Protein AF-A0A9E6F494-F1 (afdb_monomer)

Solvent-accessible surface area (backbone atoms only — not comparable to full-atom values): 5491 Å² total; per-residue (Å²): 134,81,89,48,61,87,40,67,66,55,34,50,54,52,50,54,51,50,51,52,52,50,55,49,38,74,76,32,82,58,44,85,80,69,52,64,84,35,97,68,66,40,64,48,36,38,77,72,72,45,84,55,71,92,74,46,84,74,53,94,82,34,56,61,57,54,51,52,53,49,53,49,52,30,58,78,65,72,52,81,82,77,77,76,76,84,128

Foldseek 3Di:
DPLCCVPVVLVVVVVVLVVLQVVQCVVPVCQLVPFDQDPQNAPCCRRRVDDDVVNPPDDPPRSVVVVVVVVVVCVVVVHDDPPDPDD

Radius of gyration: 16.82 Å; Cα contacts (8 Å, |Δi|>4): 49; chains: 1; bounding box: 49×23×42 Å

Sequence (87 aa):
MSWGIEDSKKRKDILDLMDIGVRKTMANPNYVNEVQKSTNGCWMDQIYGLMRCDICDLSHQCPVREEEEWQAWLKENNMVVEKKKAE

Secondary structure (DSSP, 8-state):
---STTSHHHHHHHHHHHHHHHHHHHH-TTHHHHPPPPTT--HHHHHHSS--TTTS---TT-HHHHHHHHHHHHHHTT---------

pLDDT: mean 80.03, std 11.93, range [45.16, 92.5]

Mean predicted aligned error: 8.64 Å

Structure (mmCIF, N/CA/C/O backbone):
data_AF-A0A9E6F494-F1
#
_entry.id   AF-A0A9E6F494-F1
#
loop_
_atom_site.group_PDB
_atom_site.id
_atom_site.type_symbol
_atom_site.label_atom_id
_atom_site.label_alt_id
_atom_site.label_comp_id
_atom_site.label_asym_id
_atom_site.label_entity_id
_atom_site.label_seq_id
_atom_site.pdbx_PDB_ins_code
_atom_site.Cartn_x
_atom_site.Cartn_y
_atom_site.Cartn_z
_atom_site.occupancy
_atom_site.B_iso_or_equiv
_atom_site.auth_seq_id
_atom_site.auth_comp_id
_atom_site.auth_asym_id
_atom_site.auth_atom_id
_atom_site.pdbx_PDB_model_num
ATOM 1 N N . MET A 1 1 ? 13.379 12.303 9.907 1.00 47.59 1 MET A N 1
ATOM 2 C CA . MET A 1 1 ? 12.761 10.980 10.126 1.00 47.59 1 MET A CA 1
ATOM 3 C C . MET A 1 1 ? 13.662 9.932 9.494 1.00 47.59 1 MET A C 1
ATOM 5 O O . MET A 1 1 ? 13.964 10.057 8.314 1.00 47.59 1 MET A O 1
ATOM 9 N N . SER A 1 2 ? 14.174 8.984 10.284 1.00 49.94 2 SER A N 1
ATOM 10 C CA . SER A 1 2 ? 14.887 7.809 9.762 1.00 49.94 2 SER A CA 1
ATOM 11 C C . SER A 1 2 ? 13.823 6.854 9.226 1.00 49.94 2 SER A C 1
ATOM 13 O O . SER A 1 2 ? 12.900 6.511 9.957 1.00 49.94 2 SER A O 1
ATOM 15 N N . TRP A 1 3 ? 13.931 6.433 7.965 1.00 58.06 3 TRP A N 1
ATOM 16 C CA . TRP A 1 3 ? 13.015 5.480 7.314 1.00 58.06 3 TRP A CA 1
ATOM 17 C C . TRP A 1 3 ? 13.055 4.069 7.943 1.00 58.06 3 TRP A C 1
ATOM 19 O O . TRP A 1 3 ? 12.588 3.101 7.352 1.00 58.06 3 TRP A O 1
ATOM 29 N N . GLY A 1 4 ? 13.678 3.909 9.116 1.00 64.00 4 GLY A N 1
ATOM 30 C CA . GLY A 1 4 ? 13.866 2.617 9.767 1.00 64.00 4 GLY A CA 1
ATOM 31 C C . GLY A 1 4 ? 14.797 1.683 8.993 1.00 64.00 4 GLY A C 1
ATOM 32 O O . GLY A 1 4 ? 14.836 0.500 9.296 1.00 64.00 4 GLY A O 1
ATOM 33 N N . ILE A 1 5 ? 15.562 2.194 8.020 1.00 65.38 5 ILE A N 1
ATOM 34 C CA . ILE A 1 5 ? 16.519 1.42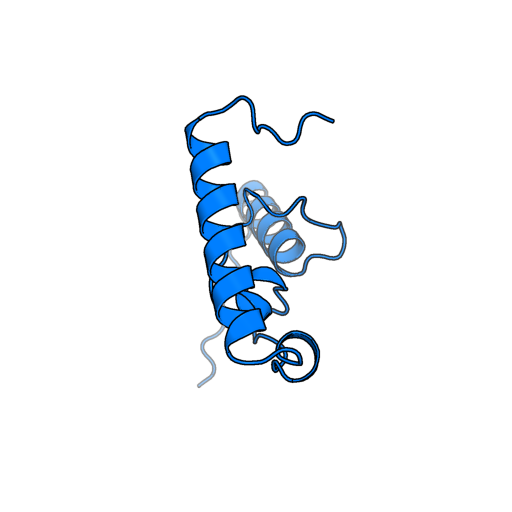9 7.194 1.00 65.38 5 ILE A CA 1
ATOM 35 C C . ILE A 1 5 ? 17.658 0.830 8.045 1.00 65.38 5 ILE A C 1
ATOM 37 O O . ILE A 1 5 ? 18.370 -0.083 7.619 1.00 65.38 5 ILE A O 1
ATOM 41 N N . GLU A 1 6 ? 17.848 1.339 9.259 1.00 78.19 6 GLU A N 1
ATOM 42 C CA . GLU A 1 6 ? 18.761 0.785 10.262 1.00 78.19 6 GLU A CA 1
ATOM 43 C C . GLU A 1 6 ? 18.302 -0.592 10.773 1.00 78.19 6 GLU A C 1
ATOM 45 O O . GLU A 1 6 ? 19.141 -1.419 11.124 1.00 78.19 6 GLU A O 1
ATOM 50 N N . ASP A 1 7 ? 16.999 -0.884 10.729 1.00 83.06 7 ASP A N 1
ATOM 51 C CA . ASP A 1 7 ? 16.454 -2.217 10.979 1.00 83.06 7 ASP A CA 1
ATOM 52 C C . ASP A 1 7 ? 16.690 -3.108 9.747 1.00 83.06 7 ASP A C 1
ATOM 54 O O . ASP A 1 7 ? 16.237 -2.824 8.632 1.00 83.06 7 ASP A O 1
ATOM 58 N N . SER A 1 8 ? 17.423 -4.205 9.947 1.00 82.62 8 SER A N 1
ATOM 59 C CA . SER A 1 8 ? 17.821 -5.126 8.880 1.00 82.62 8 SER A CA 1
ATOM 60 C C . SER A 1 8 ? 16.634 -5.809 8.201 1.00 82.62 8 SER A C 1
ATOM 62 O O . SER A 1 8 ? 16.681 -6.054 6.992 1.00 82.62 8 SER A O 1
ATOM 64 N N . LYS A 1 9 ? 15.553 -6.076 8.941 1.00 83.12 9 LYS A N 1
ATOM 65 C CA . LYS A 1 9 ? 14.329 -6.661 8.398 1.00 83.12 9 LYS A CA 1
ATOM 66 C C . LYS A 1 9 ? 13.591 -5.636 7.546 1.00 83.12 9 LYS A C 1
ATOM 68 O O . LYS A 1 9 ? 13.299 -5.926 6.388 1.00 83.12 9 LYS A O 1
ATOM 73 N N . LYS A 1 10 ? 13.379 -4.422 8.067 1.00 79.62 10 LYS A N 1
ATOM 74 C CA . LYS A 1 10 ? 12.722 -3.342 7.306 1.00 79.62 10 LYS A CA 1
ATOM 75 C C . LYS A 1 10 ? 13.486 -2.994 6.037 1.00 79.62 10 LYS A C 1
ATOM 77 O O . LYS A 1 10 ? 12.883 -2.815 4.984 1.00 79.62 10 LYS A O 1
ATOM 82 N N . ARG A 1 11 ? 14.818 -2.957 6.107 1.00 83.50 11 ARG A N 1
ATOM 83 C CA . ARG A 1 11 ? 15.668 -2.753 4.931 1.00 83.50 11 ARG A CA 1
ATOM 84 C C . ARG A 1 11 ? 15.429 -3.821 3.869 1.00 83.50 11 ARG A C 1
ATOM 86 O O . ARG A 1 11 ? 15.278 -3.471 2.703 1.00 83.50 11 ARG A O 1
ATOM 93 N N . LYS A 1 12 ? 15.412 -5.099 4.256 1.00 85.75 12 LYS A N 1
ATOM 94 C CA . LYS A 1 12 ? 15.163 -6.198 3.317 1.00 85.75 12 LYS A CA 1
ATOM 95 C C . LYS A 1 12 ? 13.792 -6.056 2.660 1.00 85.75 12 LYS A C 1
ATOM 97 O O . LYS A 1 12 ? 13.700 -6.116 1.443 1.00 85.75 12 LYS A O 1
ATOM 102 N N . ASP A 1 13 ? 12.764 -5.789 3.456 1.00 84.06 13 ASP A N 1
ATOM 103 C CA . ASP A 1 13 ? 11.406 -5.628 2.945 1.00 84.06 13 ASP A CA 1
ATOM 104 C C . ASP A 1 13 ? 11.279 -4.453 1.957 1.00 84.06 13 ASP A C 1
ATOM 106 O O . ASP A 1 13 ? 10.612 -4.571 0.931 1.00 84.06 13 ASP A O 1
ATOM 110 N N . ILE A 1 14 ? 11.950 -3.326 2.227 1.00 83.25 14 ILE A N 1
ATOM 111 C CA . ILE A 1 14 ? 12.000 -2.182 1.304 1.00 83.25 14 ILE A CA 1
ATOM 112 C C . ILE A 1 14 ? 12.713 -2.565 0.001 1.00 83.25 14 ILE A C 1
ATOM 114 O O . ILE A 1 14 ? 12.236 -2.217 -1.078 1.00 83.25 14 ILE A O 1
ATOM 118 N N . LEU A 1 15 ? 13.833 -3.289 0.078 1.00 87.12 15 LEU A N 1
ATOM 119 C CA . LEU A 1 15 ? 14.560 -3.746 -1.111 1.00 87.12 15 LEU A CA 1
ATOM 120 C C . LEU A 1 15 ? 13.716 -4.701 -1.962 1.00 87.12 15 LEU A C 1
ATOM 122 O O . LEU A 1 15 ? 13.702 -4.566 -3.184 1.00 87.12 15 LEU A O 1
ATOM 126 N N . ASP A 1 16 ? 12.965 -5.602 -1.329 1.00 88.19 16 ASP A N 1
ATOM 127 C CA . ASP A 1 16 ? 12.055 -6.513 -2.024 1.00 88.19 16 ASP A CA 1
ATOM 128 C C . ASP A 1 16 ? 10.936 -5.732 -2.745 1.00 88.19 16 ASP A C 1
ATOM 130 O O . ASP A 1 16 ? 10.614 -6.024 -3.899 1.00 88.19 16 ASP A O 1
ATOM 134 N N . LEU A 1 17 ? 10.383 -4.681 -2.122 1.00 86.12 17 LEU A N 1
ATOM 135 C CA . LEU A 1 17 ? 9.407 -3.790 -2.769 1.00 86.12 17 LEU A CA 1
ATOM 136 C C . LEU A 1 17 ? 10.002 -3.032 -3.961 1.00 86.12 17 LEU A C 1
ATOM 138 O O . LEU A 1 17 ? 9.358 -2.927 -5.008 1.00 86.12 17 LEU A O 1
ATOM 142 N N . MET A 1 18 ? 11.228 -2.521 -3.818 1.00 85.88 18 MET A N 1
ATOM 143 C CA . MET A 1 18 ? 11.935 -1.846 -4.909 1.00 85.88 18 MET A CA 1
ATOM 144 C C . MET A 1 18 ? 12.147 -2.791 -6.093 1.00 85.88 18 MET A C 1
ATOM 146 O O . MET A 1 18 ? 11.883 -2.404 -7.230 1.00 85.88 18 MET A O 1
ATOM 150 N N . ASP A 1 19 ? 12.555 -4.035 -5.841 1.00 90.62 19 ASP A N 1
ATOM 151 C CA . ASP A 1 19 ? 12.753 -5.039 -6.887 1.00 90.62 19 ASP A CA 1
ATOM 152 C C . ASP A 1 19 ? 11.446 -5.368 -7.632 1.00 90.62 19 ASP A C 1
ATOM 154 O O . ASP A 1 19 ? 11.422 -5.435 -8.864 1.00 90.62 19 ASP A O 1
ATOM 158 N N . ILE A 1 20 ? 10.321 -5.486 -6.916 1.00 89.81 20 ILE A N 1
ATOM 159 C CA . ILE A 1 20 ? 8.999 -5.662 -7.543 1.00 89.81 20 ILE A CA 1
ATOM 160 C C . ILE A 1 20 ? 8.655 -4.454 -8.429 1.00 89.81 20 ILE A C 1
ATOM 162 O O . ILE A 1 20 ? 8.193 -4.631 -9.561 1.00 89.81 20 ILE A O 1
ATOM 166 N N . GLY A 1 21 ? 8.890 -3.233 -7.940 1.00 86.12 21 GLY A N 1
ATOM 167 C CA . GLY A 1 21 ? 8.638 -1.997 -8.686 1.00 86.12 21 GLY A CA 1
ATOM 168 C C . GLY A 1 21 ? 9.472 -1.890 -9.964 1.00 86.12 21 GLY A C 1
ATOM 169 O O . GLY A 1 21 ? 8.943 -1.541 -11.024 1.00 86.12 21 GLY A O 1
ATOM 170 N N . VAL A 1 22 ? 10.753 -2.264 -9.888 1.00 89.94 22 VAL A N 1
ATOM 171 C CA . VAL A 1 22 ? 11.657 -2.324 -11.045 1.00 89.94 22 VAL A CA 1
ATOM 172 C C . VAL A 1 22 ? 11.158 -3.352 -12.052 1.00 89.94 22 VAL A C 1
ATOM 174 O O . VAL A 1 22 ? 10.993 -3.013 -13.222 1.00 89.94 22 VAL A O 1
ATOM 177 N N . ARG A 1 23 ? 10.830 -4.575 -11.617 1.00 91.56 23 ARG A N 1
ATOM 178 C CA . ARG A 1 23 ? 10.314 -5.623 -12.512 1.00 91.56 23 ARG A CA 1
ATOM 179 C C . ARG A 1 23 ? 9.040 -5.196 -13.242 1.00 91.56 23 ARG A C 1
ATOM 181 O O . ARG A 1 23 ? 8.933 -5.411 -14.448 1.00 91.56 23 ARG A O 1
ATOM 188 N N . LYS A 1 24 ? 8.097 -4.554 -12.544 1.00 89.00 24 LYS A N 1
ATOM 189 C CA . LYS A 1 24 ? 6.847 -4.056 -13.145 1.00 89.00 24 LYS A CA 1
ATOM 190 C C . LYS A 1 24 ? 7.099 -2.936 -14.156 1.00 89.00 24 LYS A C 1
ATOM 192 O O . LYS A 1 24 ? 6.575 -3.002 -15.263 1.00 89.00 24 LYS A O 1
ATOM 197 N N . THR A 1 25 ? 7.946 -1.967 -13.813 1.00 87.50 25 THR A N 1
ATO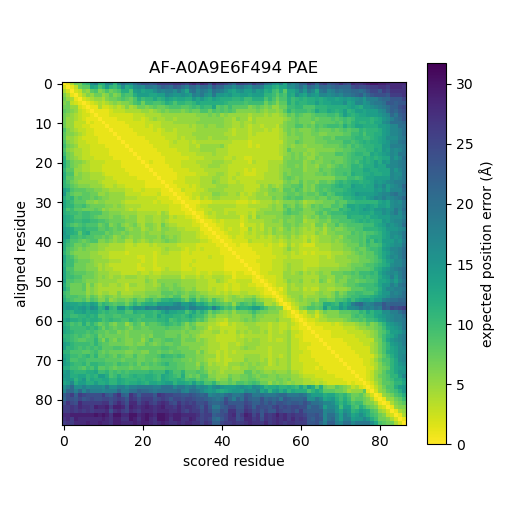M 198 C CA . THR A 1 25 ? 8.287 -0.843 -14.705 1.00 87.50 25 THR A CA 1
ATOM 199 C C . THR A 1 25 ? 9.097 -1.294 -15.923 1.00 87.50 25 THR A C 1
ATOM 201 O O . THR A 1 25 ? 8.886 -0.794 -17.023 1.00 87.50 25 THR A O 1
ATOM 204 N N . MET A 1 26 ? 10.000 -2.267 -15.766 1.00 91.06 26 MET A N 1
ATOM 205 C CA . MET A 1 26 ? 10.750 -2.842 -16.890 1.00 91.06 26 MET 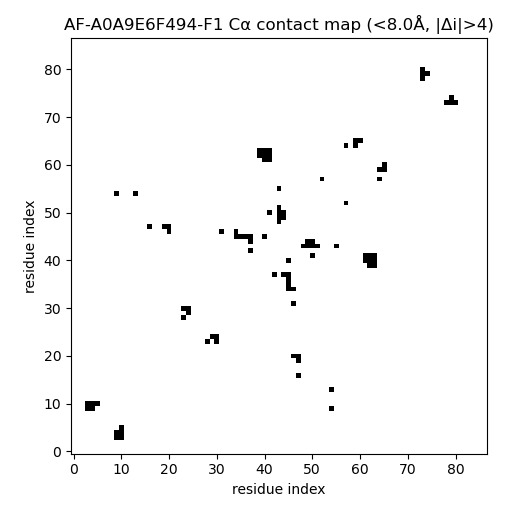A CA 1
ATOM 206 C C . MET A 1 26 ? 9.844 -3.611 -17.856 1.00 91.06 26 MET A C 1
ATOM 208 O O . MET A 1 26 ? 10.055 -3.550 -19.063 1.00 91.06 26 MET A O 1
ATOM 212 N N . ALA A 1 27 ? 8.845 -4.331 -17.337 1.00 92.50 27 ALA A N 1
ATOM 213 C CA . ALA A 1 27 ? 7.871 -5.036 -18.166 1.00 92.50 27 ALA A CA 1
ATOM 214 C C . ALA A 1 27 ? 6.903 -4.072 -18.873 1.00 92.50 27 ALA A C 1
ATOM 216 O O . ALA A 1 27 ? 6.501 -4.326 -20.006 1.00 92.50 27 ALA A O 1
ATOM 217 N N . ASN A 1 28 ? 6.536 -2.970 -18.213 1.00 91.38 28 ASN A N 1
ATOM 218 C CA . ASN A 1 28 ? 5.695 -1.920 -18.771 1.00 91.38 28 ASN A CA 1
ATOM 219 C C . ASN A 1 28 ? 6.064 -0.548 -18.164 1.00 91.38 28 ASN A C 1
ATOM 221 O O . ASN A 1 28 ? 5.680 -0.260 -17.026 1.00 91.38 28 ASN A O 1
ATOM 225 N N . PRO A 1 29 ? 6.738 0.337 -18.921 1.00 90.12 29 PRO A N 1
ATOM 226 C CA . PRO A 1 29 ? 7.106 1.670 -18.441 1.00 90.12 29 PRO A CA 1
ATOM 227 C C . PRO A 1 29 ? 5.912 2.551 -18.042 1.00 90.12 29 PRO A C 1
ATOM 229 O O . PRO A 1 29 ? 6.067 3.456 -17.226 1.00 90.12 29 PRO A O 1
ATOM 232 N N . ASN A 1 30 ? 4.719 2.276 -18.578 1.00 89.88 30 ASN A N 1
ATOM 233 C CA . ASN A 1 30 ? 3.487 3.012 -18.288 1.00 89.88 30 ASN A CA 1
ATOM 234 C C . ASN A 1 30 ? 2.629 2.355 -17.198 1.00 89.88 30 ASN A C 1
ATOM 236 O O . ASN A 1 30 ? 1.520 2.821 -16.938 1.00 89.88 30 ASN A O 1
ATOM 240 N N . TYR A 1 31 ? 3.129 1.310 -16.531 1.00 88.75 31 TYR A N 1
ATOM 241 C CA . TYR A 1 31 ? 2.367 0.488 -15.587 1.00 88.75 31 TYR A CA 1
ATOM 242 C C . TYR A 1 31 ? 1.564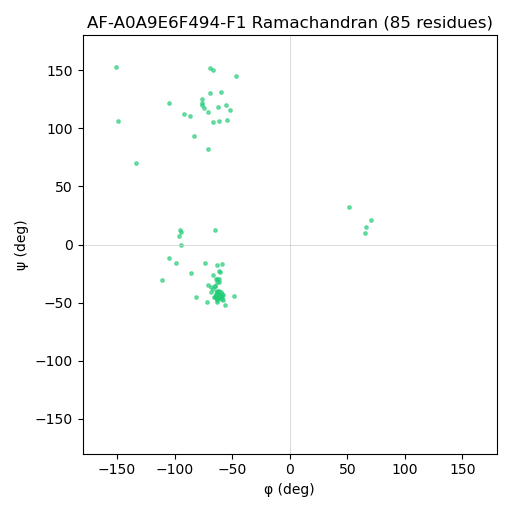 1.302 -14.558 1.00 88.75 31 TYR A C 1
ATOM 244 O O . TYR A 1 31 ? 0.389 1.030 -14.326 1.00 88.75 31 TYR A O 1
ATOM 252 N N . VAL A 1 32 ? 2.172 2.339 -13.974 1.00 84.19 32 VAL A N 1
ATOM 253 C CA . VAL A 1 32 ? 1.538 3.189 -12.948 1.00 84.19 32 VAL A CA 1
ATOM 254 C C . VAL A 1 32 ? 0.311 3.944 -13.478 1.00 84.19 32 VAL A C 1
ATOM 256 O O . VAL A 1 32 ? -0.618 4.201 -12.717 1.00 84.19 32 VAL A O 1
ATOM 259 N N . ASN A 1 33 ? 0.282 4.279 -14.770 1.00 86.06 33 ASN A N 1
ATOM 260 C CA . ASN A 1 33 ? -0.822 5.016 -15.391 1.00 86.06 33 ASN A CA 1
ATOM 261 C C . ASN A 1 33 ? -1.965 4.098 -15.842 1.00 86.06 33 ASN A C 1
ATOM 263 O O . ASN A 1 33 ? -3.098 4.548 -15.988 1.00 86.06 33 ASN A O 1
ATOM 267 N N . GLU A 1 34 ? -1.662 2.826 -16.092 1.00 88.88 34 GLU A N 1
ATOM 268 C CA . GLU A 1 34 ? -2.600 1.853 -16.661 1.00 88.88 34 GLU A CA 1
ATOM 269 C C . GLU A 1 34 ? -3.247 0.964 -15.596 1.00 88.88 34 GLU A C 1
ATOM 271 O O . GLU A 1 34 ? -4.256 0.304 -15.853 1.00 88.88 34 GLU A O 1
ATOM 276 N N . VAL A 1 35 ? -2.672 0.932 -14.394 1.00 87.25 35 VAL A N 1
ATOM 277 C CA . VAL A 1 35 ?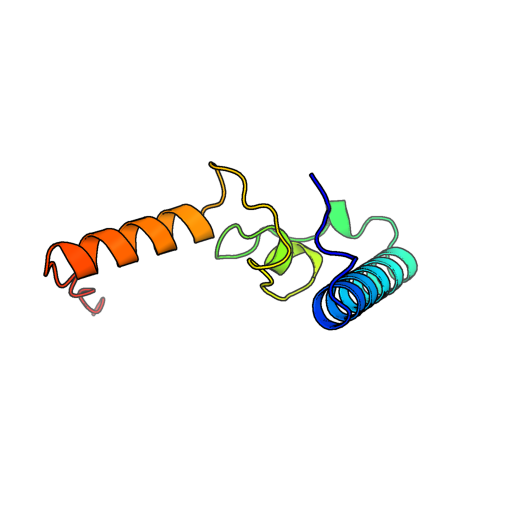 -3.171 0.080 -13.326 1.00 87.25 35 VAL A CA 1
ATOM 278 C C . VAL A 1 35 ? -4.530 0.561 -12.816 1.00 87.25 35 VAL A C 1
ATOM 280 O O . VAL A 1 35 ? -4.746 1.737 -12.512 1.00 87.25 35 VAL A O 1
ATOM 283 N N . GLN A 1 36 ? -5.473 -0.376 -12.729 1.00 87.94 36 GLN A N 1
ATOM 284 C CA . GLN A 1 36 ? -6.822 -0.101 -12.249 1.00 87.94 36 GLN A CA 1
ATOM 285 C C . GLN A 1 36 ? -6.822 0.211 -10.754 1.00 87.94 36 GLN A C 1
ATOM 287 O O . GLN A 1 36 ? -5.982 -0.279 -10.001 1.00 87.94 36 GLN A O 1
ATOM 292 N N . LYS A 1 37 ? -7.802 1.006 -10.315 1.00 86.50 37 LYS A N 1
ATOM 293 C CA . LYS A 1 37 ? -7.997 1.286 -8.890 1.00 86.50 37 LYS A CA 1
ATOM 294 C C . LYS A 1 37 ? -8.261 -0.014 -8.132 1.00 86.50 37 LYS A C 1
ATOM 296 O O . LYS A 1 37 ? -9.115 -0.798 -8.543 1.00 86.50 37 LYS A O 1
ATOM 301 N N . SER A 1 38 ? -7.553 -0.216 -7.026 1.00 86.75 38 SER A N 1
ATOM 302 C CA . SER A 1 38 ? -7.798 -1.344 -6.128 1.00 86.75 38 SER A CA 1
ATOM 303 C C . SER A 1 38 ? -9.164 -1.216 -5.449 1.00 86.75 38 SER A C 1
ATOM 305 O O . SER A 1 38 ? -9.656 -0.115 -5.191 1.00 86.75 38 SER A O 1
ATOM 307 N N . THR A 1 39 ? -9.780 -2.352 -5.123 1.00 85.56 39 THR A N 1
ATOM 308 C CA . THR A 1 39 ? -11.108 -2.417 -4.486 1.00 85.56 39 THR A CA 1
ATOM 309 C C . THR A 1 39 ? -11.141 -1.735 -3.115 1.00 85.56 39 THR A C 1
ATOM 311 O O . THR A 1 39 ? -12.170 -1.208 -2.707 1.00 85.56 39 THR A O 1
ATOM 314 N N . ASN A 1 40 ? -10.012 -1.733 -2.405 1.00 84.56 40 ASN A N 1
ATOM 315 C CA . ASN A 1 40 ? -9.831 -1.105 -1.093 1.00 84.56 40 ASN A CA 1
ATOM 316 C C . ASN A 1 40 ? -9.264 0.328 -1.182 1.00 84.56 40 ASN A C 1
ATOM 318 O O . ASN A 1 40 ? -9.015 0.945 -0.150 1.00 84.56 40 ASN A O 1
ATOM 322 N N . GLY A 1 41 ? -8.998 0.849 -2.387 1.00 83.19 41 GLY A N 1
ATOM 323 C CA . GLY A 1 41 ? -8.356 2.152 -2.588 1.00 83.19 41 GLY A CA 1
ATOM 324 C C . GLY A 1 41 ? -6.908 2.238 -2.081 1.00 83.19 41 GLY A C 1
ATOM 325 O O . GLY A 1 41 ? -6.343 3.330 -2.018 1.00 83.19 41 GLY A O 1
ATOM 326 N N . CYS A 1 42 ? -6.288 1.114 -1.705 1.00 86.25 42 CYS A N 1
ATOM 327 C CA . CYS A 1 42 ? -4.906 1.062 -1.248 1.00 86.25 42 CYS A CA 1
ATOM 328 C C . CYS A 1 42 ? -3.946 1.167 -2.437 1.00 86.25 42 CYS A C 1
ATOM 330 O O . CYS A 1 42 ? -3.946 0.314 -3.329 1.00 86.25 42 CYS A O 1
ATOM 332 N N . TRP A 1 43 ? -3.075 2.178 -2.415 1.00 84.62 43 TRP A N 1
ATOM 333 C CA . TRP A 1 43 ? -2.059 2.377 -3.450 1.00 84.62 43 TRP A CA 1
ATOM 334 C C . TRP A 1 43 ? -1.020 1.245 -3.493 1.00 84.62 43 TRP A C 1
ATOM 336 O O . TRP A 1 43 ? -0.591 0.851 -4.575 1.00 84.62 43 TRP A O 1
ATOM 346 N N . MET A 1 44 ? -0.645 0.680 -2.337 1.00 86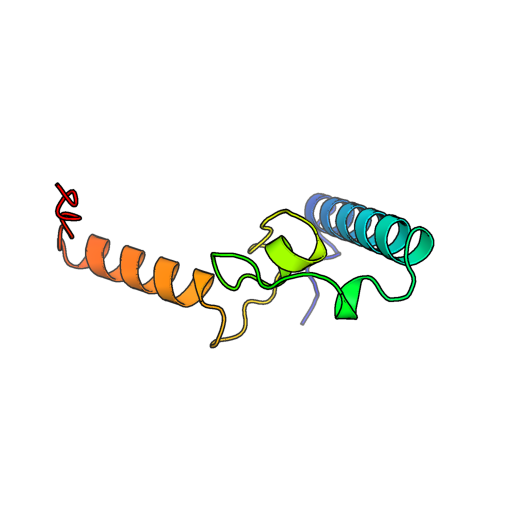.75 44 MET A N 1
ATOM 347 C CA . MET A 1 44 ? 0.296 -0.448 -2.283 1.00 86.75 44 MET A CA 1
ATOM 348 C C . MET A 1 44 ? -0.274 -1.686 -2.977 1.00 86.75 44 MET A C 1
ATOM 350 O O . MET A 1 44 ? 0.416 -2.311 -3.778 1.00 86.75 44 MET A O 1
ATOM 354 N N . ASP A 1 45 ? -1.547 -1.988 -2.726 1.00 88.56 45 ASP A N 1
ATOM 355 C CA . ASP A 1 45 ? -2.245 -3.092 -3.381 1.00 88.56 45 ASP A CA 1
ATOM 356 C C . ASP A 1 45 ? -2.386 -2.836 -4.886 1.00 88.56 45 ASP A C 1
ATOM 358 O O . ASP A 1 45 ? -2.027 -3.674 -5.706 1.00 88.56 45 ASP A O 1
ATOM 362 N N . GLN A 1 46 ? -2.780 -1.618 -5.262 1.00 87.62 46 GLN A N 1
ATOM 363 C CA . GLN A 1 46 ? -2.885 -1.211 -6.660 1.00 87.62 46 GLN A CA 1
ATOM 364 C C . GLN A 1 46 ? -1.558 -1.395 -7.414 1.00 87.62 46 GLN A C 1
ATOM 366 O O . GLN A 1 46 ? -1.520 -2.034 -8.461 1.00 87.62 46 GLN A O 1
ATOM 371 N N . ILE A 1 47 ? -0.447 -0.870 -6.898 1.00 87.00 47 ILE A N 1
ATOM 372 C CA . ILE A 1 47 ? 0.830 -0.884 -7.622 1.00 87.00 47 ILE A CA 1
ATOM 373 C C . ILE A 1 47 ? 1.539 -2.231 -7.488 1.00 87.00 47 ILE A C 1
ATOM 375 O O . ILE A 1 47 ? 2.022 -2.783 -8.480 1.00 87.00 47 ILE A O 1
ATOM 379 N N . TYR A 1 48 ? 1.603 -2.787 -6.283 1.00 86.31 48 TYR A N 1
ATOM 380 C CA . TYR A 1 48 ? 2.446 -3.941 -5.983 1.00 86.31 48 TYR A CA 1
ATOM 381 C C . TYR A 1 48 ? 1.667 -5.256 -5.854 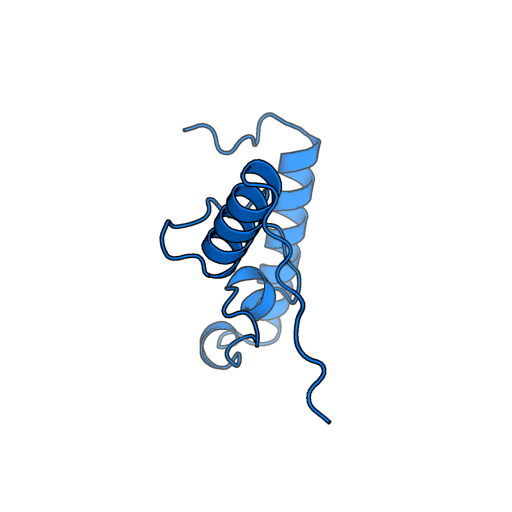1.00 86.31 48 TYR A C 1
ATOM 383 O O . TYR A 1 48 ? 2.295 -6.312 -5.898 1.00 86.31 48 TYR A O 1
ATOM 391 N N . GLY A 1 49 ? 0.332 -5.224 -5.775 1.00 86.50 49 GLY A N 1
ATOM 392 C CA . GLY A 1 49 ? -0.512 -6.409 -5.560 1.00 86.50 49 GLY A CA 1
ATOM 393 C C . GLY A 1 49 ? -0.400 -6.982 -4.147 1.00 86.50 49 GLY A C 1
ATOM 394 O O . GLY A 1 49 ? -0.611 -8.176 -3.942 1.00 86.50 49 GLY A O 1
ATOM 395 N N . LEU A 1 50 ? 0.044 -6.164 -3.192 1.00 86.62 50 LEU A N 1
ATOM 396 C CA . LEU A 1 50 ? 0.284 -6.549 -1.806 1.00 86.62 50 LEU A CA 1
ATOM 397 C C . LEU A 1 50 ? 0.083 -5.350 -0.877 1.00 86.62 50 LEU A C 1
ATOM 399 O O . LEU A 1 50 ? 0.309 -4.203 -1.258 1.00 86.62 50 LEU A O 1
ATOM 403 N N . MET A 1 51 ? -0.282 -5.624 0.374 1.00 82.75 51 MET A N 1
ATOM 404 C CA . MET A 1 51 ? -0.436 -4.604 1.412 1.00 82.75 51 MET A CA 1
ATOM 405 C C . MET A 1 51 ? 0.745 -4.652 2.387 1.00 82.75 51 MET A C 1
ATOM 407 O O . MET A 1 51 ? 1.003 -5.682 3.007 1.00 82.75 51 MET A O 1
ATOM 411 N N . ARG A 1 52 ? 1.463 -3.530 2.528 1.00 80.12 52 ARG A N 1
ATOM 412 C CA . ARG A 1 52 ? 2.560 -3.331 3.497 1.00 80.12 52 ARG A CA 1
ATOM 413 C C . ARG A 1 52 ? 2.397 -1.994 4.218 1.00 80.12 52 ARG A C 1
ATOM 415 O O . ARG A 1 52 ? 3.134 -1.037 3.975 1.00 80.12 52 ARG A O 1
ATOM 422 N N . CYS A 1 53 ? 1.380 -1.925 5.076 1.00 79.44 53 CYS A N 1
ATOM 423 C CA . CYS A 1 53 ? 1.052 -0.736 5.872 1.00 79.44 53 CYS A CA 1
ATOM 424 C C . CYS A 1 53 ? 2.181 -0.331 6.834 1.00 79.44 53 CYS A C 1
ATOM 426 O O . CYS A 1 53 ? 2.281 0.824 7.211 1.00 79.44 53 CYS A O 1
ATOM 428 N N . ASP A 1 54 ? 3.061 -1.264 7.195 1.00 75.06 54 ASP A N 1
ATOM 429 C CA . ASP A 1 54 ? 4.232 -1.043 8.045 1.00 75.06 54 ASP A CA 1
ATOM 430 C C . ASP A 1 54 ? 5.380 -0.281 7.356 1.00 75.06 54 ASP A C 1
ATOM 432 O O . ASP A 1 54 ? 6.296 0.197 8.030 1.00 75.06 54 ASP A O 1
ATOM 436 N N . ILE A 1 55 ? 5.342 -0.193 6.023 1.00 71.94 55 ILE A N 1
ATOM 437 C CA . ILE A 1 55 ? 6.320 0.524 5.187 1.00 71.94 55 ILE A CA 1
ATOM 438 C C . ILE A 1 55 ? 5.696 1.767 4.552 1.00 71.94 55 ILE A C 1
ATOM 440 O O . ILE A 1 55 ? 6.384 2.755 4.298 1.00 71.94 55 ILE A O 1
ATOM 444 N N . CYS A 1 56 ? 4.394 1.724 4.284 1.00 73.00 56 CYS A N 1
ATOM 445 C CA . CYS A 1 56 ? 3.651 2.883 3.831 1.00 73.00 56 CYS A CA 1
ATOM 446 C C . CYS A 1 56 ? 3.519 3.862 5.005 1.00 73.00 56 CYS A C 1
ATOM 448 O O . CYS A 1 56 ? 2.871 3.543 5.994 1.00 73.00 56 CYS A O 1
ATOM 450 N N . ASP A 1 57 ? 4.135 5.040 4.918 1.00 65.88 57 ASP A N 1
ATOM 451 C CA . ASP A 1 57 ? 3.919 6.124 5.883 1.00 65.88 57 ASP A CA 1
ATOM 452 C C . ASP A 1 57 ? 2.504 6.683 5.666 1.00 65.88 57 ASP A C 1
ATOM 454 O O . ASP A 1 57 ? 2.283 7.594 4.864 1.00 65.88 57 ASP A O 1
ATOM 458 N N . LEU A 1 58 ? 1.524 5.986 6.252 1.00 64.00 58 LEU A N 1
ATOM 459 C CA . LEU A 1 58 ? 0.107 6.077 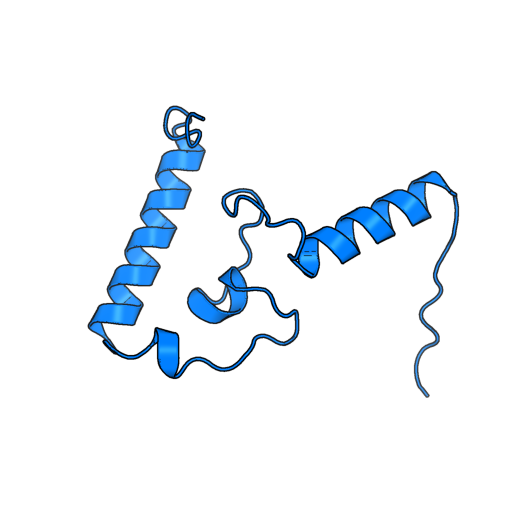5.921 1.00 64.00 58 LEU A CA 1
ATOM 460 C C . LEU A 1 58 ? -0.373 7.529 6.008 1.00 64.00 58 LEU A C 1
ATOM 462 O O . LEU A 1 58 ? -0.585 8.070 7.099 1.00 64.00 58 LEU A O 1
ATOM 466 N N . SER A 1 59 ? -0.611 8.130 4.838 1.00 71.88 59 SER A N 1
ATOM 467 C CA . SER A 1 59 ? -1.322 9.403 4.718 1.00 71.88 59 SER A CA 1
ATOM 468 C C . SER A 1 59 ? -2.590 9.371 5.572 1.00 71.88 59 SER A C 1
ATOM 470 O O . SER A 1 59 ? -3.271 8.348 5.649 1.00 71.88 59 SER A O 1
ATOM 472 N N . HIS A 1 60 ? -2.954 10.510 6.159 1.00 71.31 60 HIS A N 1
ATOM 473 C CA . HIS A 1 60 ? -4.236 10.664 6.854 1.00 71.31 60 HIS A CA 1
ATOM 474 C C . HIS A 1 60 ? -5.447 10.396 5.948 1.00 71.31 60 HIS A C 1
ATOM 476 O O . HIS A 1 60 ? -6.541 10.177 6.442 1.00 71.31 60 HIS A O 1
ATOM 482 N N . GLN A 1 61 ? -5.253 10.401 4.627 1.00 73.38 61 GLN A N 1
ATOM 483 C CA . GLN A 1 61 ? -6.275 10.065 3.635 1.00 73.38 61 GLN A CA 1
ATOM 484 C C . GLN A 1 61 ? -6.205 8.597 3.181 1.00 73.38 61 GLN A C 1
ATOM 486 O O . GLN A 1 61 ? -6.775 8.243 2.151 1.00 73.38 61 GLN A O 1
ATOM 491 N N . CYS A 1 62 ? -5.454 7.740 3.879 1.00 84.25 62 CYS A N 1
ATOM 492 C CA . CYS A 1 62 ? -5.387 6.325 3.543 1.00 84.25 62 CYS A CA 1
ATOM 493 C C . CYS A 1 62 ? -6.684 5.619 3.982 1.00 84.25 62 CYS A C 1
ATOM 495 O O . CYS A 1 62 ? -6.930 5.526 5.185 1.00 84.25 62 CYS A O 1
ATOM 497 N N . PRO A 1 63 ? -7.473 5.050 3.051 1.00 81.62 63 PRO A N 1
ATOM 498 C CA . PRO A 1 63 ? -8.751 4.417 3.390 1.00 81.62 63 PRO A CA 1
ATOM 499 C C . PRO A 1 63 ? -8.585 3.188 4.295 1.00 81.62 63 PRO A C 1
ATOM 501 O O . PRO A 1 63 ? -9.445 2.897 5.117 1.00 81.62 63 PRO A O 1
ATOM 504 N N . VAL A 1 64 ? -7.454 2.478 4.184 1.00 83.50 64 VAL A N 1
ATOM 505 C CA . VAL A 1 64 ? -7.144 1.329 5.052 1.00 83.50 64 VAL A CA 1
ATOM 506 C C . VAL A 1 64 ? -6.882 1.784 6.485 1.00 83.50 64 VAL A C 1
ATOM 508 O O . VAL A 1 64 ? -7.366 1.156 7.419 1.00 83.50 64 VAL A O 1
ATOM 511 N 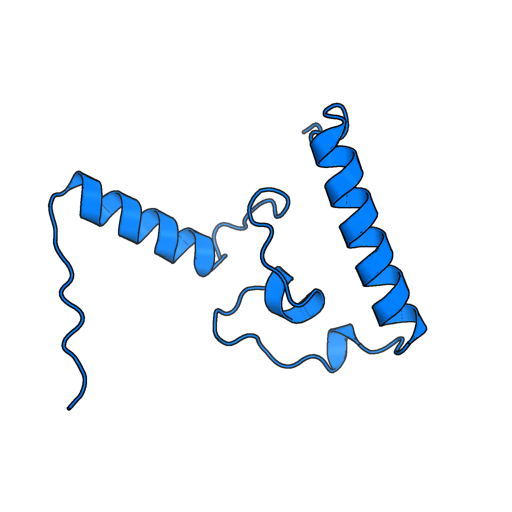N . ARG A 1 65 ? -6.162 2.899 6.657 1.00 83.94 65 ARG A N 1
ATOM 512 C CA . ARG A 1 65 ? -5.886 3.474 7.976 1.00 83.94 65 ARG A CA 1
ATOM 513 C C . ARG A 1 65 ? -7.172 3.922 8.663 1.00 83.94 65 ARG A C 1
ATOM 515 O O . ARG A 1 65 ? -7.357 3.628 9.835 1.00 83.94 65 ARG A O 1
ATOM 522 N N . GLU A 1 66 ? -8.043 4.613 7.931 1.00 84.94 66 GLU A N 1
ATOM 523 C CA . GLU A 1 66 ? -9.332 5.079 8.450 1.00 84.94 66 GLU A CA 1
ATOM 524 C C . GLU A 1 66 ? -10.195 3.907 8.938 1.00 84.94 66 GLU A C 1
ATOM 526 O O . GLU A 1 66 ? -10.701 3.939 10.058 1.00 84.94 66 GLU A O 1
ATOM 531 N N . GLU A 1 67 ? -10.297 2.833 8.147 1.00 85.06 67 GLU A N 1
ATOM 532 C CA . GLU A 1 67 ? -11.018 1.623 8.553 1.00 85.06 67 GLU A CA 1
ATOM 533 C C . GLU A 1 67 ? -10.366 0.955 9.777 1.00 85.06 67 GLU A C 1
ATOM 535 O O . GLU A 1 67 ? -11.070 0.564 10.704 1.00 85.06 67 GLU A O 1
ATOM 540 N N . GLU A 1 68 ? -9.036 0.834 9.829 1.00 84.44 68 GLU A N 1
ATOM 541 C CA . GLU A 1 68 ? -8.329 0.250 10.980 1.00 84.44 68 GLU A CA 1
ATOM 542 C C . GLU A 1 68 ? -8.542 1.058 12.269 1.00 84.44 68 GLU A C 1
ATOM 544 O O . GLU A 1 68 ? -8.842 0.474 13.314 1.00 84.44 68 GLU A O 1
ATOM 549 N N . GLU A 1 69 ? -8.431 2.388 12.196 1.00 86.50 69 GLU A N 1
ATOM 550 C CA . GLU A 1 69 ? -8.685 3.299 13.317 1.00 86.50 69 GLU A CA 1
ATOM 551 C C . GLU A 1 69 ? -10.151 3.218 13.767 1.00 86.50 69 GLU A C 1
ATOM 553 O O . GLU A 1 69 ? -10.431 3.133 14.966 1.00 86.50 69 GLU A O 1
ATOM 558 N N . TRP A 1 70 ? -11.092 3.149 12.822 1.00 86.56 70 TRP A N 1
ATOM 559 C CA . TRP A 1 70 ? -12.511 2.969 13.116 1.00 86.56 70 TRP A CA 1
ATOM 560 C C . TRP A 1 70 ? -12.796 1.633 13.812 1.00 86.56 70 TRP A C 1
ATOM 562 O O . TRP A 1 70 ? -13.471 1.596 14.841 1.00 86.56 70 TRP A O 1
ATOM 572 N N . GLN A 1 71 ? -12.241 0.527 13.312 1.00 84.88 71 GLN A N 1
ATOM 573 C CA . GLN A 1 71 ? -12.394 -0.795 13.925 1.00 84.88 71 GLN A CA 1
ATOM 574 C C . GLN A 1 71 ? -11.739 -0.875 15.310 1.00 84.88 71 GLN A C 1
ATOM 576 O O . GLN A 1 71 ? -12.264 -1.551 16.199 1.00 84.88 71 GLN A O 1
ATOM 581 N N . ALA A 1 72 ? -10.603 -0.202 15.516 1.00 87.69 72 ALA A N 1
ATOM 582 C CA . ALA A 1 72 ? -9.972 -0.091 16.828 1.00 87.69 72 ALA A CA 1
ATOM 583 C C . ALA A 1 72 ? -10.881 0.660 17.810 1.00 87.69 72 ALA A C 1
ATOM 585 O O . ALA A 1 72 ? -11.172 0.146 18.890 1.00 87.69 72 ALA A O 1
ATOM 586 N N . TRP A 1 73 ? -11.418 1.807 17.389 1.00 88.69 73 TRP A N 1
ATOM 587 C CA . TRP A 1 73 ? -12.352 2.593 18.188 1.00 88.69 73 TRP A CA 1
ATOM 588 C C . TRP A 1 73 ? -13.623 1.805 18.541 1.00 88.69 73 TRP A C 1
ATOM 590 O O . TRP A 1 73 ? -14.043 1.796 19.698 1.00 88.69 73 TRP A O 1
ATOM 600 N N . LEU A 1 74 ? -14.212 1.078 17.585 1.00 88.06 74 LEU A N 1
ATOM 601 C CA . LEU A 1 74 ? -15.387 0.232 17.830 1.00 88.06 74 LEU A CA 1
ATOM 602 C C . LEU A 1 74 ? -15.117 -0.842 18.893 1.00 88.06 74 LEU A C 1
ATOM 604 O O . LEU A 1 74 ? -15.951 -1.058 19.774 1.00 88.06 74 LEU A O 1
ATOM 608 N N . LYS A 1 75 ? -13.944 -1.488 18.843 1.00 86.75 75 LYS A N 1
ATOM 609 C CA . LYS A 1 75 ? -13.530 -2.486 19.842 1.00 86.75 75 LYS A CA 1
ATOM 610 C C . LYS A 1 75 ? -13.352 -1.870 21.225 1.00 86.75 75 LYS A C 1
ATOM 612 O O . LYS A 1 75 ? -13.843 -2.436 22.195 1.00 86.75 75 LYS A O 1
ATOM 617 N N . GLU A 1 76 ? -12.689 -0.719 21.317 1.00 90.44 76 GLU A N 1
ATOM 618 C CA . GLU A 1 76 ? -12.494 -0.003 22.586 1.00 90.44 76 GLU A CA 1
ATOM 619 C C . GLU A 1 76 ? -13.822 0.424 23.224 1.00 90.44 76 GLU A C 1
ATOM 621 O O . GLU A 1 76 ? -13.956 0.418 24.447 1.00 90.44 76 GLU A O 1
ATOM 626 N N . ASN A 1 77 ? -14.829 0.728 22.403 1.00 88.88 77 ASN A N 1
ATOM 627 C CA . ASN A 1 77 ? -16.153 1.151 22.856 1.00 88.88 77 ASN A CA 1
ATOM 628 C C . ASN A 1 77 ? -17.168 -0.004 22.964 1.00 88.88 77 ASN A C 1
ATOM 630 O O . ASN A 1 77 ? -18.357 0.247 23.161 1.00 88.88 77 ASN A O 1
ATOM 634 N N . ASN A 1 78 ? -16.728 -1.268 22.861 1.00 83.00 78 ASN A N 1
ATOM 635 C CA . ASN A 1 78 ? -17.588 -2.463 22.892 1.00 83.00 78 ASN A CA 1
ATOM 636 C C . ASN A 1 78 ? -18.767 -2.413 21.896 1.00 83.00 78 ASN A C 1
ATOM 638 O O . ASN A 1 78 ? -19.843 -2.960 22.147 1.00 83.00 78 ASN A O 1
ATOM 642 N N . MET A 1 79 ? -18.573 -1.769 20.746 1.00 73.31 79 MET A N 1
ATOM 643 C CA . MET A 1 79 ? -19.568 -1.697 19.682 1.00 73.31 79 MET A CA 1
ATOM 644 C C . MET A 1 79 ? -19.344 -2.844 18.693 1.00 73.31 79 MET A C 1
ATOM 646 O O . MET A 1 79 ? -18.356 -2.876 17.962 1.00 73.31 79 MET A O 1
ATOM 650 N N . VAL A 1 80 ? -20.274 -3.800 18.646 1.00 68.06 80 VAL A N 1
ATOM 651 C CA . VAL A 1 80 ? -20.277 -4.864 17.631 1.00 68.06 80 VAL A CA 1
ATOM 652 C C . VAL A 1 80 ? -21.011 -4.348 16.396 1.00 68.06 80 VAL A C 1
ATOM 654 O O . VAL A 1 80 ? -22.227 -4.173 16.421 1.00 68.06 80 VAL A O 1
ATOM 657 N N . VAL A 1 81 ? -20.289 -4.111 15.298 1.00 59.69 81 VAL A N 1
ATOM 658 C CA . VAL A 1 81 ? -20.925 -3.863 13.996 1.00 59.69 81 VAL A CA 1
ATOM 659 C C . VAL A 1 81 ? -21.250 -5.212 13.365 1.00 59.69 81 VAL A C 1
ATOM 661 O O . VAL A 1 81 ? -20.420 -5.825 12.692 1.00 59.69 81 VAL A O 1
ATOM 664 N N . GLU A 1 82 ? -22.469 -5.700 13.590 1.00 56.91 82 GLU A N 1
ATOM 665 C CA . GLU A 1 82 ? -22.997 -6.823 12.822 1.00 56.91 82 GLU A CA 1
ATOM 666 C C . GLU A 1 82 ? -23.187 -6.375 11.368 1.00 56.91 82 GLU A C 1
ATOM 668 O O . GLU A 1 82 ? -24.114 -5.630 11.037 1.00 56.91 82 GLU A O 1
ATOM 673 N N . LYS A 1 83 ? -22.307 -6.826 10.465 1.00 57.50 83 LYS A N 1
ATOM 674 C CA . LYS A 1 83 ? -22.596 -6.745 9.030 1.00 57.50 83 LYS A CA 1
ATOM 675 C C . LYS A 1 83 ? -23.852 -7.574 8.783 1.00 57.50 83 LYS A C 1
ATOM 677 O O . LYS A 1 83 ? -23.785 -8.803 8.801 1.00 57.50 83 LYS A O 1
ATOM 682 N N . LYS A 1 84 ? -24.990 -6.914 8.539 1.00 49.72 84 LYS A N 1
ATOM 683 C CA . LYS A 1 84 ? -26.167 -7.584 7.976 1.00 49.72 84 LYS A CA 1
ATOM 684 C C . LYS A 1 84 ? -25.702 -8.313 6.719 1.00 49.72 84 LYS A C 1
ATOM 686 O O . LYS A 1 84 ? -25.226 -7.674 5.780 1.00 49.72 84 LYS A O 1
ATOM 691 N N . LYS A 1 85 ? -25.785 -9.646 6.726 1.00 45.16 85 LYS A N 1
ATOM 692 C CA . LYS A 1 85 ? -25.650 -10.433 5.500 1.00 45.16 85 LYS A CA 1
ATOM 693 C C . LYS A 1 85 ? -26.697 -9.892 4.532 1.00 45.16 85 LYS A C 1
ATOM 695 O O . LYS A 1 85 ? -27.875 -9.872 4.875 1.00 45.16 85 LYS A O 1
ATOM 700 N N . ALA A 1 86 ? -26.252 -9.389 3.386 1.00 53.22 86 ALA A N 1
ATOM 701 C CA . ALA A 1 86 ? -27.156 -9.155 2.274 1.00 53.22 86 ALA A CA 1
ATOM 702 C C . ALA A 1 86 ? -27.720 -10.525 1.872 1.00 53.22 86 ALA A C 1
ATOM 704 O O . ALA A 1 86 ? -26.937 -11.438 1.591 1.00 53.22 86 ALA A O 1
ATOM 705 N N . GLU A 1 87 ? -29.040 -10.672 1.980 1.00 46.28 87 GLU A N 1
ATOM 706 C CA . GLU A 1 87 ? -29.803 -11.799 1.429 1.00 46.28 87 GLU A CA 1
ATOM 707 C C . GLU A 1 87 ? -29.847 -11.727 -0.099 1.00 46.28 87 GLU A C 1
ATOM 709 O O . GLU A 1 87 ? -29.935 -10.595 -0.635 1.00 46.28 87 GLU A O 1
#